Protein AF-A0A821SJU0-F1 (afdb_monomer_lite)

Secondary structure (DSSP, 8-state):
-HHHHHHHHHHHHHHH-TTT-S-TTHHHHHHHHHHH---HHHHHHHHHHHHHHHTTTS-TTSHHHHHHHHHHHHHHT-

Organism: NCBI:txid392032

InterPro domains:
  IPR000195 Rab-GAP-TBC domain [PF00566] (4-77)
  IPR000195 Rab-GAP-TBC domain [PS50086] (1-78)
  IPR035969 Rab-GAP-TBC domain superfamily [SSF47923] (4-77)

Sequence (78 aa):
SSGQKLFQILMTYSVYHPEPGYVQGMNDMAAPILYVIPDESLAYACFCAIMRHMTSIFHPNGIGMNRRLDLLRKTIRA

pLDDT: mean 87.81, std 9.14, range [53.38, 97.25]

Radius of gyration: 13.82 Å; chains: 1; bounding box: 26×21×43 Å

Structure (mmCIF, N/CA/C/O backbone):
data_AF-A0A821SJU0-F1
#
_entry.id   AF-A0A821SJU0-F1
#
loop_
_atom_site.group_PDB
_atom_site.id
_atom_site.type_symbol
_atom_site.label_atom_id
_atom_site.label_alt_id
_atom_site.label_comp_id
_atom_site.label_asym_id
_atom_site.label_entity_id
_atom_site.label_seq_id
_atom_site.pdbx_PDB_ins_code
_atom_site.Cartn_x
_atom_site.Cartn_y
_atom_site.Cartn_z
_atom_site.occupancy
_atom_site.B_iso_or_equiv
_atom_site.auth_seq_id
_atom_site.auth_comp_id
_atom_site.auth_asym_id
_atom_site.auth_atom_id
_atom_site.pdbx_PDB_model_num
ATOM 1 N N . SER A 1 1 ? -4.779 7.332 14.204 1.00 82.31 1 SER A N 1
ATOM 2 C CA . SER A 1 1 ? -5.637 7.961 13.166 1.00 82.31 1 SER A CA 1
ATOM 3 C C . SER A 1 1 ? -5.617 7.119 11.891 1.00 82.31 1 SER A C 1
ATOM 5 O O . SER A 1 1 ? -4.723 6.291 11.751 1.00 82.31 1 SER A O 1
ATOM 7 N N . SER A 1 2 ? -6.561 7.289 10.954 1.00 82.31 2 SER A N 1
ATOM 8 C CA . SER A 1 2 ? -6.595 6.488 9.709 1.00 82.31 2 SER A CA 1
ATOM 9 C C . SER A 1 2 ? -5.313 6.614 8.874 1.00 82.31 2 SER A C 1
ATOM 11 O O . SER A 1 2 ? -4.870 5.637 8.282 1.00 82.31 2 SER A O 1
ATOM 13 N N . GLY A 1 3 ? -4.658 7.782 8.901 1.00 88.56 3 GLY A N 1
ATOM 14 C CA . GLY A 1 3 ? -3.358 7.983 8.251 1.00 88.56 3 GLY A CA 1
ATOM 15 C C . GLY A 1 3 ? -2.217 7.165 8.871 1.00 88.56 3 GLY A C 1
ATOM 16 O O . GLY A 1 3 ? -1.367 6.668 8.141 1.00 88.56 3 GLY A O 1
ATOM 17 N N . GLN A 1 4 ? -2.221 6.960 10.194 1.00 94.25 4 GLN A N 1
ATOM 18 C CA . GLN A 1 4 ? -1.223 6.110 10.862 1.00 94.25 4 GLN A CA 1
ATOM 19 C C . GLN A 1 4 ? -1.387 4.635 10.485 1.00 94.25 4 GLN A C 1
ATOM 21 O O . GLN A 1 4 ? -0.400 3.998 10.138 1.00 94.25 4 GLN A O 1
ATOM 26 N N . LYS A 1 5 ? -2.626 4.128 10.455 1.00 94.44 5 LYS A N 1
ATOM 27 C CA . LYS A 1 5 ? -2.917 2.751 10.023 1.00 94.44 5 LYS A CA 1
ATOM 28 C C . LYS A 1 5 ? -2.480 2.505 8.577 1.00 94.44 5 LYS A C 1
ATOM 30 O O . LYS A 1 5 ? -1.843 1.504 8.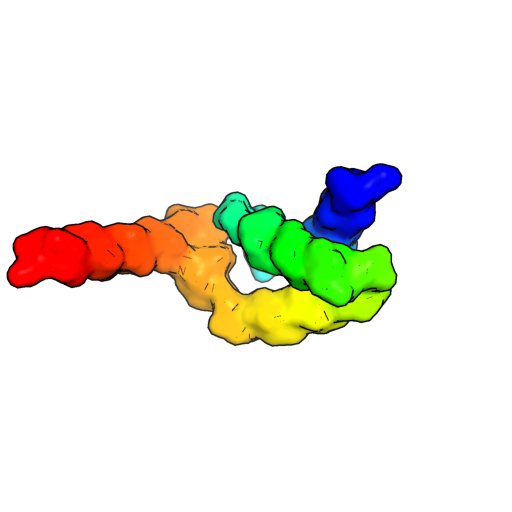272 1.00 94.44 5 LYS A O 1
ATOM 35 N N . LEU A 1 6 ? -2.770 3.454 7.681 1.00 95.88 6 LEU A N 1
ATOM 36 C CA . LEU A 1 6 ? -2.335 3.379 6.284 1.00 95.88 6 LEU A CA 1
ATOM 37 C C . LEU A 1 6 ? -0.805 3.324 6.174 1.00 95.88 6 LEU A C 1
ATOM 39 O O . LEU A 1 6 ? -0.265 2.495 5.446 1.00 95.88 6 LEU A O 1
ATOM 43 N N . PHE A 1 7 ? -0.109 4.178 6.926 1.00 96.12 7 PHE A N 1
ATOM 44 C CA . PHE A 1 7 ? 1.349 4.169 6.991 1.00 96.12 7 PHE 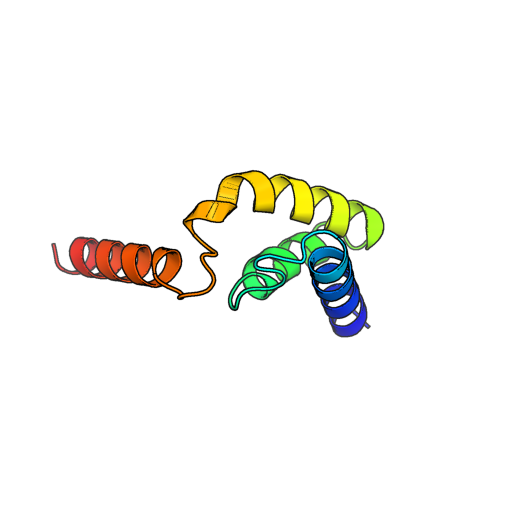A CA 1
ATOM 45 C C . PHE A 1 7 ? 1.895 2.829 7.502 1.00 96.12 7 PHE A C 1
ATOM 47 O O . PHE A 1 7 ? 2.815 2.283 6.896 1.00 96.12 7 PHE A O 1
ATOM 54 N N . GLN A 1 8 ? 1.303 2.264 8.559 1.00 97.00 8 GLN A N 1
ATOM 55 C CA . GLN A 1 8 ? 1.702 0.967 9.111 1.00 97.00 8 GLN A CA 1
ATOM 56 C C . GLN A 1 8 ? 1.510 -0.171 8.104 1.00 97.00 8 GLN A C 1
ATOM 58 O O . GLN A 1 8 ? 2.416 -0.985 7.951 1.00 97.00 8 GLN A O 1
ATOM 63 N N . ILE A 1 9 ? 0.406 -0.195 7.351 1.00 96.88 9 ILE A N 1
ATOM 64 C CA . ILE A 1 9 ? 0.172 -1.195 6.293 1.00 96.88 9 ILE A CA 1
ATOM 65 C C . ILE A 1 9 ? 1.276 -1.133 5.229 1.00 96.88 9 ILE A C 1
ATOM 67 O O . ILE A 1 9 ? 1.866 -2.159 4.882 1.00 96.88 9 ILE A O 1
ATOM 71 N N . LEU A 1 10 ? 1.583 0.067 4.726 1.00 96.31 10 LEU A N 1
ATOM 72 C CA . LEU A 1 10 ? 2.577 0.263 3.665 1.00 96.31 10 LEU A CA 1
ATOM 73 C C . LEU A 1 10 ? 4.007 -0.020 4.150 1.00 96.31 10 LEU A C 1
ATOM 75 O O . LEU A 1 10 ? 4.792 -0.648 3.435 1.00 96.31 10 LEU A O 1
ATOM 79 N N . MET A 1 11 ? 4.341 0.402 5.373 1.00 96.00 11 MET A N 1
ATOM 80 C CA . MET A 1 11 ? 5.627 0.111 6.008 1.00 96.00 11 MET A CA 1
ATOM 81 C C . MET A 1 11 ? 5.802 -1.393 6.208 1.00 96.00 11 MET A C 1
ATOM 83 O O . MET A 1 11 ? 6.805 -1.951 5.770 1.00 96.00 11 MET A O 1
ATOM 87 N N . THR A 1 12 ? 4.808 -2.052 6.808 1.00 96.06 12 THR A N 1
ATOM 88 C CA . THR A 1 12 ? 4.813 -3.501 7.040 1.00 96.06 12 THR A CA 1
ATOM 89 C C . THR A 1 12 ? 5.013 -4.245 5.726 1.00 96.06 12 THR A C 1
ATOM 91 O O . THR A 1 12 ? 5.901 -5.087 5.626 1.00 96.06 12 THR A O 1
ATOM 94 N N . TYR A 1 13 ? 4.278 -3.872 4.676 1.00 95.12 13 TYR A N 1
ATOM 95 C CA . TYR A 1 13 ? 4.439 -4.493 3.363 1.00 95.12 13 TYR A CA 1
ATOM 96 C C . TYR A 1 13 ? 5.862 -4.342 2.818 1.00 95.12 13 TYR A C 1
ATOM 98 O O . TYR A 1 13 ? 6.429 -5.319 2.334 1.00 95.12 13 TYR A O 1
ATOM 106 N N . SER A 1 14 ? 6.441 -3.142 2.928 1.00 93.88 14 SER A N 1
ATOM 107 C CA . SER A 1 14 ? 7.794 -2.844 2.439 1.00 93.88 14 SER A CA 1
ATOM 108 C C . SER A 1 14 ? 8.865 -3.662 3.152 1.00 93.88 14 SER A C 1
ATOM 110 O O . SER A 1 14 ? 9.811 -4.110 2.516 1.00 93.88 14 SER A O 1
ATOM 112 N N . VAL A 1 15 ? 8.702 -3.877 4.461 1.00 94.69 15 VAL A N 1
ATOM 113 C CA . VAL A 1 15 ? 9.616 -4.700 5.264 1.00 94.69 15 VAL A CA 1
ATOM 114 C C . VAL A 1 15 ? 9.559 -6.167 4.828 1.00 94.69 15 VAL A C 1
ATOM 116 O O . VAL A 1 15 ? 10.600 -6.805 4.707 1.00 94.69 15 VAL A O 1
ATOM 119 N N . TYR A 1 16 ? 8.363 -6.699 4.555 1.00 93.25 16 TYR A N 1
ATOM 120 C CA . TYR A 1 16 ? 8.196 -8.099 4.144 1.00 93.25 16 TYR A CA 1
ATOM 121 C C . TYR A 1 16 ? 8.454 -8.358 2.648 1.00 93.25 16 TYR A C 1
ATOM 123 O O . TYR A 1 16 ? 8.646 -9.510 2.266 1.00 93.25 16 TYR A O 1
ATOM 131 N N . HIS A 1 17 ? 8.485 -7.320 1.805 1.00 90.31 17 HIS A N 1
ATOM 132 C CA . HIS A 1 17 ? 8.705 -7.427 0.356 1.00 90.31 17 HIS A CA 1
ATOM 133 C C . HIS A 1 17 ? 9.768 -6.419 -0.116 1.00 90.31 17 HIS A C 1
ATOM 135 O O . HIS A 1 17 ? 9.430 -5.493 -0.848 1.00 90.31 17 HIS A O 1
ATOM 141 N N . PRO A 1 18 ? 11.045 -6.566 0.283 1.00 82.19 18 PRO A N 1
ATOM 142 C CA . PRO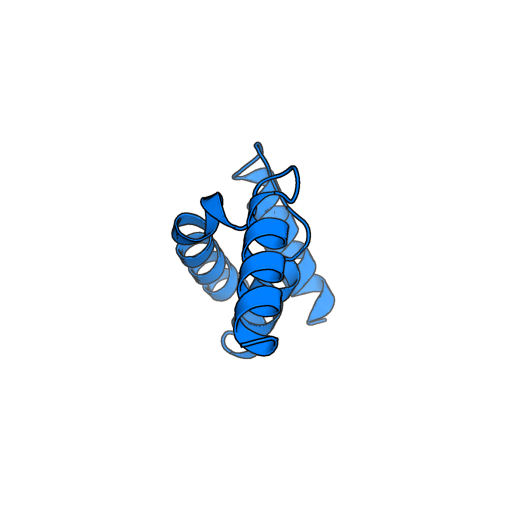 A 1 18 ? 12.063 -5.512 0.184 1.00 82.19 18 PRO A CA 1
ATOM 143 C C . PRO A 1 18 ? 12.460 -5.110 -1.244 1.00 82.19 18 PRO A C 1
ATOM 145 O O . PRO A 1 18 ? 13.001 -4.025 -1.435 1.00 82.19 18 PRO A O 1
ATOM 148 N N . GLU A 1 19 ? 12.172 -5.937 -2.251 1.00 84.69 19 GLU A N 1
ATOM 149 C CA . GLU A 1 19 ? 12.431 -5.610 -3.652 1.00 84.69 19 GLU A CA 1
ATOM 150 C C . GLU A 1 19 ? 11.145 -5.836 -4.472 1.00 84.69 19 GLU A C 1
ATOM 152 O O . GLU A 1 19 ? 10.719 -6.982 -4.637 1.00 84.69 19 GLU A O 1
ATOM 157 N N . PRO A 1 20 ? 10.454 -4.776 -4.940 1.00 7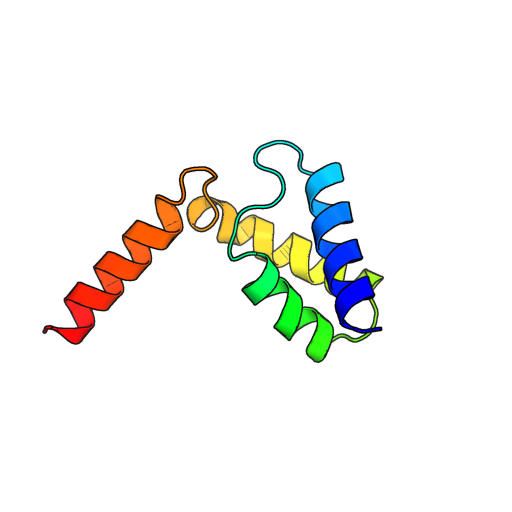9.75 20 PRO A N 1
ATOM 158 C CA . PRO A 1 20 ? 10.801 -3.348 -4.873 1.00 79.75 20 PRO A CA 1
ATOM 159 C C . PRO A 1 20 ? 10.399 -2.607 -3.581 1.00 79.75 20 PRO A C 1
ATOM 161 O O . PRO A 1 20 ? 10.614 -1.400 -3.500 1.00 79.75 20 PRO A O 1
ATOM 164 N N . GLY A 1 21 ? 9.772 -3.256 -2.599 1.00 88.50 21 GLY A N 1
ATOM 165 C CA . GLY A 1 21 ? 9.203 -2.554 -1.444 1.00 88.50 21 GLY A CA 1
ATOM 166 C C . GLY A 1 21 ? 7.923 -1.795 -1.790 1.00 88.50 21 GLY A C 1
ATOM 167 O O . GLY A 1 21 ? 7.076 -2.264 -2.555 1.00 88.50 21 GLY A O 1
ATOM 168 N N . TYR A 1 22 ? 7.774 -0.610 -1.197 1.00 89.94 22 TYR A N 1
ATOM 169 C CA . TYR A 1 22 ? 6.720 0.337 -1.544 1.00 89.94 22 TYR A CA 1
ATOM 170 C C . TYR A 1 22 ? 7.049 1.084 -2.839 1.00 89.94 22 TYR A C 1
ATOM 172 O O . TYR A 1 22 ? 8.110 1.686 -2.983 1.00 89.94 22 TYR A O 1
ATOM 180 N N . VAL A 1 23 ? 6.075 1.120 -3.744 1.00 89.31 23 VAL A N 1
ATOM 181 C CA . VAL A 1 23 ? 6.098 1.901 -4.981 1.00 89.31 23 VAL A CA 1
ATOM 182 C C . VAL A 1 23 ? 4.969 2.928 -4.936 1.00 89.31 23 VAL A C 1
ATOM 184 O O . VAL A 1 23 ? 3.867 2.650 -4.453 1.00 89.31 23 VAL A O 1
ATOM 187 N N . GLN A 1 24 ? 5.232 4.130 -5.453 1.00 84.12 24 GLN A N 1
ATOM 188 C CA . GLN A 1 24 ? 4.242 5.206 -5.516 1.00 84.12 24 GLN A CA 1
ATOM 189 C C . GLN A 1 24 ? 2.949 4.736 -6.213 1.00 84.12 24 GLN A C 1
ATOM 191 O O . GLN A 1 24 ? 2.995 4.120 -7.278 1.00 84.12 24 GLN A O 1
ATOM 196 N N . GLY A 1 25 ? 1.797 5.026 -5.599 1.00 86.44 25 GLY A N 1
ATOM 197 C CA . GLY A 1 25 ? 0.469 4.581 -6.041 1.00 86.44 25 GLY A CA 1
ATOM 198 C C . GLY A 1 25 ? -0.075 3.376 -5.265 1.00 86.44 25 GLY A C 1
ATOM 199 O O . GLY A 1 25 ? -1.274 3.107 -5.301 1.00 86.44 25 GLY A O 1
ATOM 200 N N . MET A 1 26 ? 0.761 2.663 -4.501 1.00 93.00 26 MET A N 1
ATOM 201 C CA . MET A 1 26 ? 0.281 1.597 -3.609 1.00 93.00 26 MET A CA 1
ATOM 202 C C . MET A 1 26 ? -0.574 2.140 -2.454 1.00 93.00 26 MET A C 1
ATOM 204 O O . MET A 1 26 ? -1.472 1.452 -1.971 1.00 93.00 26 MET A O 1
ATOM 208 N N . ASN A 1 27 ? -0.345 3.390 -2.042 1.00 93.50 27 ASN A N 1
ATOM 209 C CA . ASN A 1 27 ? -1.188 4.108 -1.086 1.00 93.50 27 ASN A CA 1
ATOM 210 C C . ASN A 1 27 ? -2.624 4.291 -1.610 1.00 93.50 27 ASN A C 1
ATOM 212 O O . ASN A 1 27 ? -3.567 4.173 -0.830 1.00 93.50 27 ASN A O 1
ATOM 216 N N . ASP A 1 28 ? -2.789 4.511 -2.918 1.00 91.62 28 ASP A N 1
ATOM 217 C CA . ASP A 1 28 ? -4.099 4.689 -3.554 1.00 91.62 28 ASP A CA 1
ATOM 218 C C . ASP A 1 28 ? -4.892 3.374 -3.593 1.00 91.62 28 ASP A C 1
ATOM 220 O O . ASP A 1 28 ? -6.118 3.391 -3.655 1.00 91.62 28 ASP A O 1
ATOM 224 N N . MET A 1 29 ? -4.204 2.228 -3.504 1.00 91.88 29 MET A N 1
ATOM 225 C CA . MET A 1 29 ? -4.830 0.913 -3.323 1.00 91.88 29 MET A CA 1
ATOM 226 C C . MET A 1 29 ? -5.112 0.609 -1.848 1.00 91.88 29 MET A C 1
ATOM 228 O O . MET A 1 29 ? -6.183 0.110 -1.513 1.00 91.88 29 MET A O 1
ATOM 232 N N . ALA A 1 30 ? -4.178 0.917 -0.946 1.00 94.25 30 ALA A N 1
ATOM 233 C CA . ALA A 1 30 ? -4.321 0.613 0.478 1.00 94.25 30 ALA A CA 1
ATOM 234 C C . ALA A 1 30 ? -5.385 1.480 1.183 1.00 94.25 30 ALA A C 1
ATOM 236 O O . ALA A 1 30 ? -6.078 0.992 2.076 1.00 94.25 30 ALA A O 1
ATOM 237 N N . ALA A 1 31 ? -5.563 2.739 0.773 1.00 95.50 31 ALA A N 1
ATOM 238 C CA . ALA A 1 31 ? -6.543 3.653 1.360 1.00 95.50 31 ALA A CA 1
ATOM 239 C C . ALA A 1 31 ? -8.008 3.168 1.253 1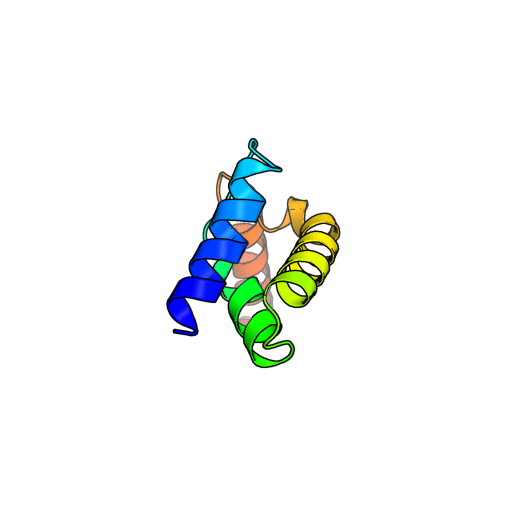.00 95.50 31 ALA A C 1
ATOM 241 O O . ALA A 1 31 ? -8.676 3.116 2.289 1.00 95.50 31 ALA A O 1
ATOM 242 N N . PRO A 1 32 ? -8.535 2.773 0.073 1.00 96.19 32 PRO A N 1
ATOM 243 C CA . PRO A 1 32 ? -9.900 2.257 -0.031 1.00 96.19 32 PRO A CA 1
ATOM 244 C C . PRO A 1 32 ? -10.081 0.909 0.678 1.00 96.19 32 PRO A C 1
ATOM 246 O O . PRO A 1 32 ? -11.139 0.671 1.255 1.00 96.19 32 PRO A O 1
ATOM 249 N N . ILE A 1 33 ? -9.054 0.051 0.704 1.00 96.31 33 ILE A N 1
ATOM 250 C CA . ILE A 1 33 ? -9.098 -1.211 1.460 1.00 96.31 33 ILE A CA 1
ATOM 251 C C . ILE A 1 33 ? -9.285 -0.919 2.950 1.00 96.31 33 ILE A C 1
ATOM 253 O O . ILE A 1 33 ? -10.184 -1.476 3.567 1.00 96.31 33 ILE A O 1
ATOM 257 N N . LEU A 1 34 ? -8.484 -0.010 3.511 1.00 96.81 34 LEU A N 1
ATOM 258 C CA . LEU A 1 34 ? -8.571 0.379 4.919 1.00 96.81 34 LEU A CA 1
ATOM 259 C C . LEU A 1 34 ? -9.876 1.124 5.252 1.00 96.81 34 LEU A C 1
ATOM 261 O O . LEU A 1 34 ? -10.363 1.053 6.378 1.00 96.81 34 LEU A O 1
ATOM 265 N N . TYR A 1 35 ? -10.448 1.845 4.286 1.00 96.38 35 TYR A N 1
ATOM 266 C CA . TYR A 1 35 ? -11.752 2.483 4.452 1.00 96.38 35 TYR A CA 1
ATOM 267 C C . TYR A 1 35 ? -12.876 1.446 4.603 1.00 96.38 35 TYR A C 1
ATOM 269 O O . TYR A 1 35 ? -13.720 1.586 5.485 1.00 96.38 35 TYR A O 1
ATOM 277 N N . VAL A 1 36 ? -12.870 0.397 3.772 1.00 97.25 36 VAL A N 1
ATOM 278 C CA . VAL A 1 36 ? -13.877 -0.681 3.806 1.00 97.25 36 VAL A CA 1
ATOM 279 C C . VAL A 1 36 ? -13.620 -1.669 4.946 1.00 97.25 36 VAL A C 1
ATOM 281 O O . VAL A 1 36 ? -14.564 -2.197 5.529 1.00 97.25 36 VAL A O 1
ATOM 284 N N . ILE A 1 37 ? -12.351 -1.911 5.276 1.00 96.50 37 ILE A N 1
ATOM 285 C CA . ILE A 1 37 ? -11.891 -2.838 6.311 1.00 96.50 37 ILE A CA 1
ATOM 286 C C . ILE A 1 37 ? -11.092 -2.027 7.346 1.00 96.50 37 ILE A C 1
ATOM 288 O O . ILE A 1 37 ? -9.878 -1.892 7.217 1.00 96.50 37 ILE A O 1
ATOM 292 N N . PRO A 1 38 ? -11.739 -1.471 8.390 1.00 93.12 38 PRO A N 1
ATOM 293 C CA . PRO A 1 38 ? -11.072 -0.595 9.362 1.00 93.12 38 PRO A CA 1
ATOM 294 C C . PRO A 1 38 ? -10.075 -1.313 10.284 1.00 93.12 38 PRO A C 1
ATOM 296 O O . PRO A 1 38 ? -9.318 -0.653 11.015 1.00 93.12 38 PRO A O 1
ATOM 299 N N . ASP A 1 39 ? -10.112 -2.647 10.293 1.00 96.56 39 ASP A N 1
ATOM 300 C CA . ASP A 1 39 ? -9.130 -3.489 10.965 1.00 96.56 39 ASP A CA 1
ATOM 301 C C . ASP A 1 39 ? -7.828 -3.529 10.159 1.00 96.56 39 ASP A C 1
ATOM 303 O O . ASP A 1 39 ? -7.806 -3.930 8.996 1.00 96.56 39 ASP A O 1
ATOM 307 N N . GLU A 1 40 ? -6.733 -3.112 10.789 1.00 95.75 40 GLU A N 1
ATOM 308 C CA . GLU A 1 40 ? -5.435 -2.961 10.129 1.00 95.75 40 GLU A CA 1
ATOM 309 C C . GLU A 1 40 ? -4.867 -4.297 9.641 1.00 95.75 40 GLU A C 1
ATOM 311 O O . GLU A 1 40 ? -4.306 -4.366 8.547 1.00 95.75 40 GLU A O 1
ATOM 316 N N . SER A 1 41 ? -5.041 -5.366 10.421 1.00 95.88 41 SER A N 1
ATOM 317 C CA . SER A 1 41 ? -4.478 -6.681 10.111 1.00 95.88 41 SER A CA 1
ATOM 318 C C . SER A 1 41 ? -5.187 -7.338 8.926 1.00 95.88 41 SER A C 1
ATOM 320 O O . SER A 1 41 ? -4.538 -7.862 8.016 1.00 95.88 41 SER A O 1
ATOM 322 N N . LEU A 1 42 ? -6.517 -7.231 8.882 1.00 97.19 42 LEU A N 1
ATOM 323 C CA . LEU A 1 42 ? -7.327 -7.703 7.764 1.00 97.19 42 LEU A CA 1
ATOM 324 C C . LEU A 1 42 ? -7.088 -6.851 6.515 1.00 97.19 42 LEU A C 1
ATOM 326 O O . LEU A 1 42 ? -6.902 -7.403 5.429 1.00 97.19 42 LEU A O 1
ATOM 330 N N . ALA A 1 43 ? -7.013 -5.525 6.661 1.00 97.12 43 ALA A N 1
ATOM 331 C CA . ALA A 1 43 ? -6.682 -4.631 5.557 1.00 97.12 43 ALA A CA 1
ATOM 332 C C . ALA A 1 43 ? -5.297 -4.943 4.971 1.00 97.12 43 ALA A C 1
ATOM 334 O O . ALA A 1 43 ? -5.151 -5.003 3.749 1.00 97.12 43 ALA A O 1
ATOM 335 N N . TYR A 1 44 ? -4.299 -5.214 5.818 1.00 97.06 44 TYR A N 1
ATOM 336 C CA . TYR A 1 44 ? -2.969 -5.644 5.389 1.00 97.06 44 TYR A CA 1
ATOM 337 C C . TYR A 1 44 ? -3.007 -6.974 4.627 1.00 97.06 44 TYR A C 1
ATOM 339 O O . TYR A 1 44 ? -2.404 -7.086 3.557 1.00 97.06 44 TYR A O 1
ATOM 347 N N . ALA A 1 45 ? -3.741 -7.972 5.126 1.00 97.00 45 ALA A N 1
ATOM 348 C CA . ALA A 1 45 ? -3.873 -9.265 4.456 1.00 97.00 45 ALA A CA 1
ATOM 349 C C . ALA A 1 45 ? -4.525 -9.130 3.066 1.00 97.00 45 ALA A C 1
ATOM 351 O O . ALA A 1 45 ? -4.021 -9.685 2.083 1.00 97.00 45 ALA A O 1
ATOM 352 N N . CYS A 1 46 ? -5.600 -8.342 2.960 1.00 96.50 46 CYS A N 1
ATOM 353 C CA . CYS A 1 46 ? -6.255 -8.032 1.689 1.00 96.50 46 CYS A CA 1
ATOM 354 C C . CYS A 1 46 ? -5.327 -7.268 0.739 1.00 96.50 46 CYS A C 1
ATOM 356 O O . CYS A 1 46 ? -5.222 -7.619 -0.437 1.00 96.50 46 CYS A O 1
ATOM 358 N N . PHE A 1 47 ? -4.617 -6.264 1.252 1.00 96.12 47 PHE A N 1
ATOM 359 C CA . PHE A 1 47 ? -3.640 -5.500 0.488 1.00 96.12 47 PHE A CA 1
ATOM 360 C C . PHE A 1 47 ? -2.543 -6.403 -0.087 1.00 96.12 47 PHE A C 1
ATOM 362 O O . PHE A 1 47 ? -2.295 -6.367 -1.291 1.00 96.12 47 PHE A O 1
ATOM 369 N N . CYS A 1 48 ? -1.960 -7.288 0.726 1.00 94.88 48 CYS A N 1
ATOM 370 C CA . CYS A 1 48 ? -0.974 -8.268 0.267 1.00 94.88 48 CYS A CA 1
ATOM 371 C C . CYS A 1 48 ? -1.532 -9.158 -0.848 1.00 94.88 48 CYS A C 1
ATOM 373 O O . CYS A 1 48 ? -0.866 -9.377 -1.860 1.00 94.88 48 CYS A O 1
ATOM 375 N N . ALA A 1 49 ? -2.760 -9.659 -0.685 1.00 94.44 49 ALA A N 1
ATOM 376 C CA . ALA A 1 49 ? -3.393 -10.507 -1.687 1.00 94.44 49 ALA A CA 1
ATOM 377 C C . ALA A 1 49 ? -3.572 -9.786 -3.030 1.00 94.44 49 ALA A C 1
ATOM 379 O O . ALA A 1 49 ? -3.252 -10.361 -4.068 1.00 94.44 49 ALA A O 1
ATOM 380 N N . ILE A 1 50 ? -4.008 -8.525 -3.010 1.00 92.94 50 ILE A N 1
ATOM 381 C CA . ILE A 1 50 ? -4.170 -7.695 -4.211 1.00 92.94 50 ILE A CA 1
ATOM 382 C C . ILE A 1 50 ? -2.816 -7.402 -4.863 1.00 92.94 50 ILE A C 1
ATOM 384 O O . ILE A 1 50 ? -2.661 -7.570 -6.075 1.00 92.94 50 ILE A O 1
ATOM 388 N N . MET A 1 51 ? -1.813 -7.023 -4.068 1.00 91.94 51 MET A N 1
ATOM 389 C CA . MET A 1 51 ? -0.490 -6.660 -4.576 1.00 91.94 51 MET A CA 1
ATOM 390 C C . MET A 1 51 ? 0.203 -7.810 -5.309 1.00 91.94 51 MET A C 1
ATOM 392 O O . MET A 1 51 ? 0.855 -7.559 -6.323 1.00 91.94 51 MET A O 1
ATOM 396 N N . ARG A 1 52 ? -0.022 -9.070 -4.903 1.00 89.31 52 ARG A N 1
ATOM 397 C CA . ARG A 1 52 ? 0.462 -10.250 -5.649 1.00 89.31 52 ARG A CA 1
ATOM 398 C C . ARG A 1 52 ? -0.019 -10.293 -7.103 1.00 89.31 52 ARG A C 1
ATOM 400 O O . ARG A 1 52 ? 0.696 -10.808 -7.956 1.00 89.31 52 ARG A O 1
ATOM 407 N N . HIS A 1 53 ? -1.195 -9.743 -7.400 1.00 88.00 53 HIS A N 1
ATOM 408 C CA . HIS A 1 53 ? -1.746 -9.687 -8.759 1.00 88.00 53 HIS A CA 1
ATOM 409 C C . HIS A 1 53 ? -1.389 -8.392 -9.505 1.00 88.00 53 HIS A C 1
ATOM 411 O O . HIS A 1 53 ? -1.496 -8.334 -10.730 1.00 88.00 53 HIS A O 1
ATOM 417 N N . MET A 1 54 ? -0.951 -7.353 -8.788 1.00 85.19 54 MET A N 1
ATOM 418 C CA . MET A 1 54 ? -0.651 -6.029 -9.344 1.00 85.19 54 MET A CA 1
ATOM 419 C C . MET A 1 54 ? 0.850 -5.742 -9.490 1.00 85.19 54 MET A C 1
ATOM 421 O O . MET A 1 54 ? 1.225 -4.625 -9.848 1.00 85.19 54 MET A O 1
ATOM 425 N N . THR A 1 55 ? 1.714 -6.739 -9.282 1.00 76.81 55 THR A N 1
ATOM 426 C CA . THR A 1 55 ? 3.184 -6.616 -9.363 1.00 76.81 55 THR A CA 1
ATOM 427 C C . THR A 1 55 ? 3.678 -5.988 -10.672 1.00 76.81 55 THR A C 1
ATOM 429 O O . THR A 1 55 ? 4.602 -5.183 -10.664 1.00 76.81 55 THR A O 1
ATOM 432 N N . SER A 1 56 ? 3.024 -6.280 -11.802 1.00 74.69 56 SER A N 1
ATOM 433 C CA . SER A 1 56 ? 3.367 -5.698 -13.112 1.00 74.69 56 SER A CA 1
ATOM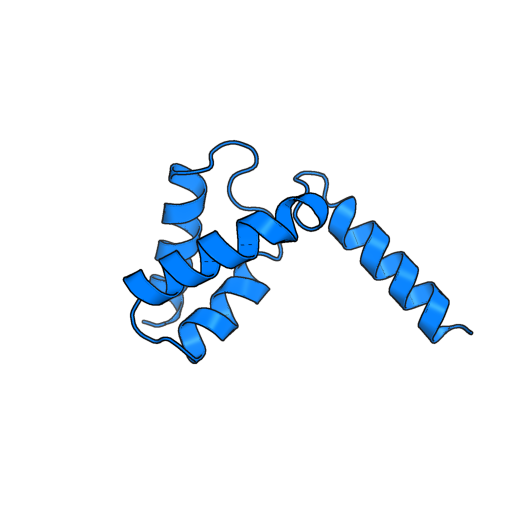 434 C C . SER A 1 56 ? 2.991 -4.217 -13.267 1.00 74.69 56 SER A C 1
ATOM 436 O O . SER A 1 56 ? 3.545 -3.524 -14.122 1.00 74.69 56 SER A O 1
ATOM 438 N N . ILE A 1 57 ? 2.044 -3.723 -12.464 1.00 75.19 57 ILE A N 1
ATOM 439 C CA . ILE A 1 57 ? 1.582 -2.328 -12.474 1.00 75.19 57 ILE A CA 1
ATOM 440 C C . ILE A 1 57 ? 2.520 -1.476 -11.620 1.00 75.19 57 ILE A C 1
ATOM 442 O O . ILE A 1 57 ? 2.976 -0.419 -12.062 1.00 75.19 57 ILE A O 1
ATOM 446 N N . PHE A 1 58 ? 2.847 -1.971 -10.428 1.00 77.69 58 PHE A N 1
ATOM 447 C CA . PHE A 1 58 ? 3.703 -1.308 -9.449 1.00 77.69 58 PHE A CA 1
ATOM 448 C C . PHE A 1 58 ? 5.168 -1.703 -9.636 1.00 77.69 58 PHE A C 1
ATOM 450 O O . PHE A 1 58 ? 5.822 -2.220 -8.736 1.00 77.69 58 PHE A O 1
ATOM 457 N N . HIS A 1 59 ? 5.681 -1.465 -10.843 1.00 75.00 59 HIS A N 1
ATOM 458 C CA . HIS A 1 59 ? 7.098 -1.649 -11.133 1.00 75.00 59 HIS A CA 1
ATOM 459 C C . HIS A 1 59 ? 7.901 -0.469 -10.552 1.00 75.00 59 HIS A C 1
ATOM 461 O O . HIS A 1 59 ? 7.480 0.672 -10.756 1.00 75.00 59 HIS A O 1
ATOM 467 N N . PRO A 1 60 ? 9.066 -0.688 -9.911 1.00 70.12 60 PRO A N 1
ATOM 468 C CA . PRO A 1 60 ? 9.856 0.371 -9.262 1.00 70.12 60 PRO A CA 1
ATOM 469 C C . PRO A 1 60 ? 10.197 1.546 -10.190 1.00 70.12 60 PRO A C 1
ATOM 471 O O . PRO A 1 60 ? 10.171 2.699 -9.780 1.00 70.12 60 PRO A O 1
ATOM 474 N N . ASN A 1 61 ? 10.413 1.275 -11.479 1.00 74.06 61 ASN A N 1
ATOM 475 C CA . ASN A 1 61 ? 10.687 2.310 -12.486 1.00 74.06 61 ASN A CA 1
ATOM 476 C C . ASN A 1 61 ? 9.434 3.076 -12.973 1.00 74.06 61 ASN A C 1
ATOM 478 O O . ASN A 1 61 ? 9.507 3.803 -13.961 1.00 74.06 61 ASN A O 1
ATOM 482 N N . GLY A 1 62 ? 8.250 2.841 -12.394 1.00 69.62 62 GLY A N 1
ATOM 483 C CA . GLY A 1 62 ? 6.982 3.462 -12.808 1.00 69.62 62 GLY A CA 1
ATOM 484 C C . GLY A 1 62 ? 6.483 3.055 -14.204 1.00 69.62 62 GLY A C 1
ATOM 485 O O . GLY A 1 62 ? 5.426 3.508 -14.642 1.00 69.62 62 GLY A O 1
ATOM 486 N N . ILE A 1 63 ? 7.213 2.181 -14.908 1.00 74.44 63 ILE A N 1
ATOM 487 C CA . ILE A 1 63 ? 6.940 1.764 -16.294 1.00 74.44 63 ILE A CA 1
ATOM 488 C C . ILE A 1 63 ? 5.542 1.144 -16.422 1.00 74.44 63 ILE A C 1
ATOM 490 O O . ILE A 1 63 ? 4.826 1.435 -17.380 1.00 74.44 63 ILE A O 1
ATOM 494 N N . GLY A 1 64 ? 5.132 0.320 -15.451 1.00 74.31 64 GLY A N 1
ATOM 495 C CA . GLY A 1 64 ? 3.821 -0.337 -15.450 1.00 74.31 64 GLY A CA 1
ATOM 496 C C . GLY A 1 64 ? 2.659 0.658 -15.401 1.00 74.31 64 GLY A C 1
ATOM 497 O O . GLY A 1 64 ? 1.748 0.592 -16.231 1.00 74.31 64 GLY A O 1
ATOM 498 N N . MET A 1 65 ? 2.722 1.620 -14.478 1.00 78.94 65 MET A N 1
ATOM 499 C CA . MET A 1 65 ? 1.717 2.676 -14.340 1.00 78.94 65 MET A CA 1
ATOM 500 C C . MET A 1 65 ? 1.708 3.617 -15.552 1.00 78.94 65 MET A C 1
ATOM 502 O O . MET A 1 65 ? 0.648 3.863 -16.127 1.00 78.94 65 MET A O 1
ATOM 506 N N . ASN A 1 66 ? 2.880 4.070 -16.011 1.00 78.38 66 ASN A N 1
ATOM 507 C CA . ASN A 1 66 ? 2.996 4.938 -17.188 1.00 78.38 66 ASN A CA 1
ATOM 508 C C . ASN A 1 66 ? 2.413 4.280 -18.445 1.00 78.38 66 ASN A C 1
ATOM 510 O O . ASN A 1 66 ? 1.627 4.900 -19.159 1.00 78.38 66 ASN A O 1
ATOM 514 N N . ARG A 1 67 ? 2.693 2.989 -18.669 1.00 77.44 67 ARG A N 1
ATOM 515 C CA . ARG A 1 67 ? 2.128 2.236 -19.798 1.00 77.44 67 ARG A CA 1
ATOM 516 C C . ARG A 1 67 ? 0.600 2.179 -19.756 1.00 77.44 67 ARG A C 1
ATOM 518 O O . ARG A 1 67 ? -0.039 2.249 -20.805 1.00 77.44 67 ARG A O 1
ATOM 525 N N . ARG A 1 68 ? -0.000 2.051 -18.569 1.00 77.12 68 ARG A N 1
ATOM 526 C CA . ARG A 1 68 ? -1.464 2.073 -18.413 1.00 77.12 68 ARG A CA 1
ATOM 527 C C . ARG A 1 68 ? -2.044 3.463 -18.640 1.00 77.12 68 ARG A C 1
ATOM 529 O O . ARG A 1 68 ? -3.055 3.570 -19.326 1.00 77.12 68 ARG A O 1
ATOM 536 N N . LEU A 1 69 ? -1.398 4.510 -18.130 1.00 81.81 69 LEU A N 1
ATOM 537 C CA . LEU A 1 69 ? -1.801 5.893 -18.399 1.00 81.81 69 LEU A CA 1
ATOM 538 C C . LEU A 1 69 ? -1.747 6.209 -19.898 1.00 81.81 69 LEU A C 1
ATOM 540 O O . LEU A 1 69 ? -2.671 6.820 -20.427 1.00 81.81 69 LEU A O 1
ATOM 544 N N . ASP A 1 70 ? -0.722 5.736 -20.604 1.00 84.94 70 ASP A N 1
ATOM 545 C CA . ASP A 1 70 ? -0.616 5.908 -22.054 1.00 84.94 70 ASP A CA 1
ATOM 546 C C . ASP A 1 70 ? -1.680 5.121 -22.823 1.00 84.94 70 ASP A C 1
ATOM 548 O O . ASP A 1 70 ? -2.208 5.619 -23.818 1.00 84.94 70 ASP A O 1
ATOM 552 N N . LEU A 1 71 ? -2.043 3.921 -22.359 1.00 81.69 71 LEU A N 1
ATOM 553 C CA . LEU A 1 71 ? -3.165 3.167 -22.921 1.00 81.69 71 LEU A CA 1
ATOM 554 C C . LEU A 1 71 ? -4.485 3.935 -22.746 1.00 81.69 71 LEU A C 1
ATOM 556 O O . LEU A 1 71 ? -5.198 4.145 -23.722 1.00 81.69 71 LEU A O 1
ATOM 560 N N . LEU A 1 72 ? -4.770 4.416 -21.531 1.00 83.94 72 LEU A N 1
ATOM 561 C CA . LEU A 1 72 ? -5.965 5.214 -21.236 1.00 83.94 72 LEU A CA 1
ATOM 562 C C . LEU A 1 72 ? -6.022 6.479 -22.102 1.00 83.94 72 LEU A C 1
ATOM 564 O O . LEU A 1 72 ? -7.057 6.779 -22.690 1.00 83.94 72 LEU A O 1
ATOM 568 N N . ARG A 1 73 ? -4.895 7.190 -22.246 1.00 85.69 73 ARG A N 1
ATOM 569 C CA . ARG A 1 73 ? -4.785 8.370 -23.120 1.00 85.69 73 ARG A CA 1
ATOM 570 C C . ARG A 1 73 ? -5.116 8.055 -24.575 1.00 85.69 73 ARG A C 1
ATOM 572 O O . ARG A 1 73 ? -5.709 8.897 -25.240 1.00 85.69 73 ARG A O 1
ATOM 579 N N . LYS A 1 74 ? -4.727 6.880 -25.076 1.00 85.38 74 LYS A N 1
ATOM 580 C CA . LYS A 1 74 ? -5.063 6.445 -26.439 1.00 85.38 74 LYS A CA 1
ATOM 581 C C . LYS A 1 74 ? -6.551 6.139 -26.580 1.00 85.38 74 LYS A C 1
ATOM 583 O O . LYS A 1 74 ? -7.137 6.554 -27.567 1.00 85.38 74 LYS A O 1
ATOM 588 N N . THR A 1 75 ? -7.161 5.479 -25.596 1.00 78.69 75 THR A N 1
ATOM 589 C CA . THR A 1 75 ? -8.595 5.148 -25.624 1.00 78.69 75 THR A CA 1
ATOM 590 C C . THR A 1 75 ? -9.490 6.381 -25.502 1.00 78.69 75 THR A C 1
ATOM 592 O O . THR A 1 75 ? -10.518 6.430 -26.152 1.00 78.69 75 THR A O 1
ATOM 595 N N . ILE A 1 76 ? -9.102 7.392 -24.719 1.00 83.50 76 ILE A N 1
ATOM 596 C CA . ILE A 1 76 ? -9.883 8.639 -24.572 1.00 83.50 76 ILE A CA 1
ATOM 597 C C . ILE A 1 76 ? -9.811 9.522 -25.834 1.00 83.50 76 ILE A C 1
ATOM 599 O O . ILE A 1 76 ? -10.654 10.391 -26.033 1.00 83.50 76 ILE A O 1
ATOM 603 N N . ARG A 1 77 ? -8.788 9.338 -26.678 1.00 69.50 77 ARG A N 1
ATOM 604 C CA . ARG A 1 77 ? -8.588 10.100 -27.924 1.00 69.50 77 ARG A CA 1
ATOM 605 C C . ARG A 1 77 ? -9.142 9.397 -29.173 1.00 69.50 77 ARG A C 1
ATOM 607 O O . ARG A 1 77 ? -8.953 9.933 -30.263 1.00 69.50 77 ARG A O 1
ATOM 614 N N . ALA A 1 78 ? -9.748 8.221 -29.018 1.00 53.38 78 ALA A N 1
ATOM 615 C CA . ALA A 1 78 ? -10.424 7.466 -30.073 1.00 53.38 78 ALA A CA 1
ATOM 616 C C . ALA A 1 78 ? -11.938 7.678 -29.971 1.00 53.38 78 ALA A C 1
ATOM 618 O O . ALA A 1 78 ? -12.577 7.756 -31.041 1.00 53.38 78 ALA A O 1
#

Foldseek 3Di:
DLVVLLVCLLQVQCVVCVVVRDAPPLSVVLSVLCVVVVDSVVSSVVSVVVCVVCVQLRHNVNPNVVVVVVVVVVVVVD